Protein AF-A0A961MRD8-F1 (afdb_monomer)

Structure (mmCIF, N/CA/C/O backbone):
data_AF-A0A961MRD8-F1
#
_entry.id   AF-A0A961MRD8-F1
#
loop_
_atom_site.group_PDB
_atom_site.id
_atom_site.type_symbol
_atom_site.label_atom_id
_atom_site.label_alt_id
_atom_site.label_comp_id
_atom_site.label_asym_id
_atom_site.label_entity_id
_atom_site.label_seq_id
_atom_site.pdbx_PDB_ins_code
_atom_site.Cartn_x
_atom_site.Cartn_y
_atom_site.Cartn_z
_atom_site.occupancy
_atom_site.B_iso_or_equiv
_atom_site.auth_seq_id
_atom_site.auth_comp_id
_atom_site.auth_asym_id
_atom_site.auth_atom_id
_atom_site.pdbx_PDB_model_num
ATOM 1 N N . MET A 1 1 ? -23.963 15.043 36.672 1.00 65.69 1 MET A N 1
ATOM 2 C CA . MET A 1 1 ? -23.909 14.789 35.216 1.00 65.69 1 MET A CA 1
ATOM 3 C C . MET A 1 1 ? -23.669 13.303 35.006 1.00 65.69 1 MET A C 1
ATOM 5 O O . MET A 1 1 ? -22.626 12.803 35.406 1.00 65.69 1 MET A O 1
ATOM 9 N N . THR A 1 2 ? -24.655 12.575 34.489 1.00 71.44 2 THR A N 1
ATOM 10 C CA . THR A 1 2 ? -24.567 11.133 34.221 1.00 71.44 2 THR A CA 1
ATOM 11 C C . THR A 1 2 ? -23.677 10.913 32.999 1.00 71.44 2 THR A C 1
ATOM 13 O O . THR A 1 2 ? -23.963 11.441 31.927 1.00 71.44 2 THR A O 1
ATOM 16 N N . ARG A 1 3 ? -22.570 10.178 33.154 1.00 74.94 3 ARG A N 1
ATOM 17 C CA . ARG A 1 3 ? -21.677 9.834 32.038 1.00 74.94 3 ARG A CA 1
ATOM 18 C C . ARG A 1 3 ? -22.463 8.996 31.013 1.00 74.94 3 ARG A C 1
ATOM 20 O O . ARG A 1 3 ? -23.095 8.022 31.427 1.00 74.94 3 ARG A O 1
ATOM 27 N N . PRO A 1 4 ? -22.447 9.341 29.713 1.00 79.50 4 PRO A N 1
ATOM 28 C CA . PRO A 1 4 ? -23.124 8.546 28.695 1.00 79.50 4 PRO A CA 1
ATOM 29 C C . PRO A 1 4 ? -22.566 7.118 28.677 1.00 79.50 4 PRO A C 1
ATOM 31 O O . PRO A 1 4 ? -21.373 6.895 28.909 1.00 79.50 4 PRO A O 1
ATOM 34 N N . LYS A 1 5 ? -23.454 6.146 28.444 1.00 78.31 5 LYS A N 1
ATOM 35 C CA . LYS A 1 5 ? -23.090 4.728 28.383 1.00 78.31 5 LYS A CA 1
ATOM 36 C C . LYS A 1 5 ? -22.085 4.526 27.233 1.00 78.31 5 LYS A C 1
ATOM 38 O O . LYS A 1 5 ? -22.325 5.076 26.159 1.00 78.31 5 LYS A O 1
ATOM 43 N N . PRO A 1 6 ? -20.980 3.783 27.434 1.00 79.44 6 PRO A N 1
ATOM 44 C CA . PRO A 1 6 ? -20.003 3.539 26.377 1.00 79.44 6 PRO A CA 1
ATOM 45 C C . PRO A 1 6 ? -20.660 2.910 25.147 1.00 79.44 6 PRO A C 1
ATOM 47 O O . PRO A 1 6 ? -21.528 2.043 25.288 1.00 79.44 6 PRO A O 1
ATOM 50 N N . GLU A 1 7 ? -20.244 3.343 23.958 1.00 82.88 7 GLU A N 1
ATOM 51 C CA . GLU A 1 7 ? -20.706 2.752 22.703 1.00 82.88 7 GLU A CA 1
ATOM 52 C C . GLU A 1 7 ? -20.317 1.262 22.633 1.00 82.88 7 GLU A C 1
ATOM 54 O O . GLU A 1 7 ? -19.247 0.874 23.117 1.00 82.88 7 GLU A O 1
ATOM 59 N N . PRO A 1 8 ? -21.152 0.405 22.019 1.00 86.81 8 PRO A N 1
ATOM 60 C CA . PRO A 1 8 ? -20.774 -0.968 21.709 1.00 86.81 8 PRO A CA 1
ATOM 61 C C . PRO A 1 8 ? -19.471 -1.029 20.899 1.00 86.81 8 PRO A C 1
ATOM 63 O O . PRO A 1 8 ? -19.309 -0.315 19.910 1.00 86.81 8 PRO A O 1
ATOM 66 N N . VAL A 1 9 ? -18.569 -1.945 21.269 1.00 84.62 9 VAL A N 1
ATOM 67 C CA . VAL A 1 9 ? -17.249 -2.125 20.626 1.00 84.62 9 VAL A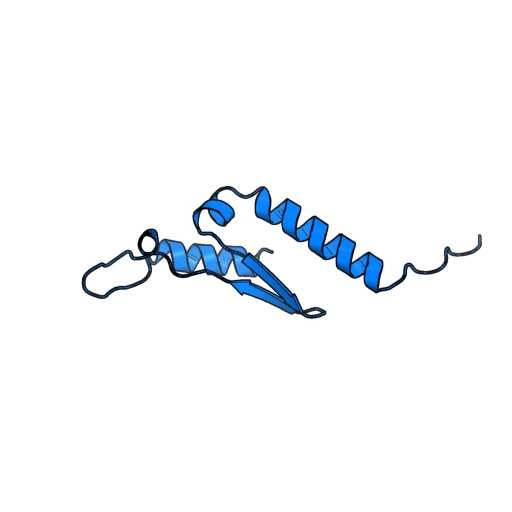 CA 1
ATOM 68 C C . VAL A 1 9 ? -17.354 -2.305 19.106 1.00 84.62 9 VAL A C 1
ATOM 70 O O . VAL A 1 9 ? -16.500 -1.822 18.368 1.00 84.62 9 VAL A O 1
ATOM 73 N N . GLN A 1 10 ? -18.419 -2.956 18.633 1.00 83.12 10 GLN A N 1
ATOM 74 C CA . GLN A 1 10 ? -18.677 -3.171 17.209 1.00 83.12 10 GLN A CA 1
ATOM 75 C C . GLN A 1 10 ? -18.822 -1.853 16.430 1.00 83.12 10 GLN A C 1
ATOM 77 O O . GLN A 1 10 ? -18.203 -1.685 15.383 1.00 83.12 10 GLN A O 1
ATOM 82 N N . ILE A 1 11 ? -19.557 -0.887 16.985 1.00 84.50 11 ILE A N 1
ATOM 83 C CA . ILE A 1 11 ? -19.799 0.422 16.358 1.00 84.50 11 ILE A CA 1
ATOM 84 C C . ILE A 1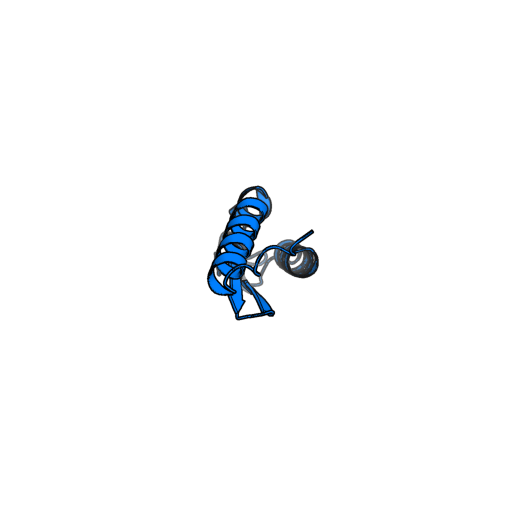 11 ? -18.494 1.222 16.278 1.00 84.50 11 ILE A C 1
ATOM 86 O O . ILE A 1 11 ? -18.199 1.859 15.267 1.00 84.50 11 ILE A O 1
ATOM 90 N N . ILE A 1 12 ? -17.666 1.144 17.325 1.00 85.06 12 ILE A N 1
ATOM 91 C CA . ILE A 1 12 ? -16.352 1.797 17.347 1.00 85.06 12 ILE A CA 1
ATOM 92 C C . ILE A 1 12 ? -15.452 1.223 16.245 1.00 85.06 12 ILE A C 1
ATOM 94 O O . ILE A 1 12 ? -14.796 1.988 15.535 1.00 85.06 12 ILE A O 1
ATOM 98 N N . LYS A 1 13 ? -15.430 -0.106 16.075 1.00 84.75 13 LYS A N 1
ATOM 99 C CA . LYS A 1 13 ? -14.647 -0.772 15.022 1.00 84.75 13 LYS A CA 1
ATOM 100 C C . LYS A 1 13 ? -15.096 -0.337 13.628 1.00 84.75 13 LYS A C 1
ATOM 102 O O . LYS A 1 13 ? -14.281 0.174 12.867 1.00 84.75 13 LYS A O 1
ATOM 107 N N . GLU A 1 14 ? -16.393 -0.419 13.341 1.00 86.31 14 GLU A N 1
ATOM 108 C CA . GLU A 1 14 ? -16.958 -0.034 12.040 1.00 86.31 14 GLU A CA 1
ATOM 109 C C . GLU A 1 14 ? -16.669 1.428 11.683 1.00 86.31 14 GLU A C 1
ATOM 111 O O . GLU A 1 14 ? -16.284 1.743 10.551 1.00 86.31 14 GLU A O 1
ATOM 116 N N . ARG A 1 15 ? -16.784 2.335 12.658 1.00 88.50 15 ARG A N 1
ATOM 117 C CA . ARG A 1 15 ? -16.458 3.749 12.460 1.00 88.50 15 ARG A CA 1
ATOM 118 C C . ARG A 1 15 ? -14.974 3.955 12.167 1.00 88.50 15 ARG A C 1
ATOM 120 O O . ARG A 1 15 ? -14.640 4.734 11.274 1.00 88.50 15 ARG A O 1
ATOM 127 N N . ARG A 1 16 ? -14.081 3.278 12.898 1.00 86.94 16 ARG A N 1
ATOM 128 C CA . ARG A 1 16 ? -12.629 3.370 12.669 1.00 86.94 16 ARG A CA 1
ATOM 129 C C . ARG A 1 16 ? -12.237 2.807 11.305 1.00 86.94 16 ARG A C 1
ATOM 131 O O . ARG A 1 16 ? -11.352 3.373 10.669 1.00 86.94 16 ARG A O 1
ATOM 138 N N . ASP A 1 17 ? -12.873 1.733 10.855 1.00 87.62 17 ASP A N 1
ATOM 139 C CA . ASP A 1 17 ? -12.584 1.114 9.557 1.00 87.62 17 ASP A CA 1
ATOM 140 C C . ASP A 1 17 ? -13.097 1.974 8.403 1.00 87.62 17 ASP A C 1
ATOM 142 O O . ASP A 1 17 ? -12.395 2.187 7.414 1.00 87.62 17 ASP A O 1
ATOM 146 N N . THR A 1 18 ? -14.281 2.564 8.567 1.00 89.12 18 THR A N 1
ATOM 147 C CA . THR A 1 18 ? -14.835 3.520 7.602 1.00 89.12 18 THR A CA 1
ATOM 148 C C . THR A 1 18 ? -13.953 4.761 7.486 1.00 89.12 18 THR A C 1
ATOM 150 O O . THR A 1 18 ? -13.610 5.168 6.378 1.00 89.12 18 THR A O 1
ATOM 153 N N . ALA A 1 19 ? -13.536 5.343 8.616 1.00 90.00 19 ALA A N 1
ATOM 154 C CA . ALA A 1 19 ? -12.653 6.507 8.628 1.00 90.00 19 ALA A CA 1
ATOM 155 C C . ALA A 1 19 ? -11.304 6.208 7.959 1.00 90.00 19 ALA A C 1
ATOM 157 O O . ALA A 1 19 ? -10.839 6.994 7.136 1.00 90.00 19 ALA A O 1
ATOM 158 N N . LEU A 1 20 ? -10.717 5.046 8.259 1.00 90.62 20 LEU A N 1
ATOM 159 C CA . LEU A 1 20 ? -9.475 4.593 7.643 1.00 90.62 20 LEU A CA 1
ATOM 160 C C . LEU A 1 20 ? -9.626 4.444 6.120 1.00 90.62 20 LEU A C 1
ATOM 162 O O . LEU A 1 20 ? -8.813 4.970 5.364 1.00 90.62 20 LEU A O 1
ATOM 166 N N . LYS A 1 21 ? -10.706 3.802 5.658 1.00 89.88 21 LYS A N 1
ATOM 167 C CA . LYS A 1 21 ? -10.995 3.630 4.228 1.00 89.88 21 LYS A CA 1
ATOM 168 C C . LYS A 1 21 ? -11.145 4.967 3.498 1.00 89.88 21 LYS A C 1
ATOM 170 O O . LYS A 1 21 ? -10.641 5.106 2.386 1.00 89.88 21 LYS A O 1
ATOM 175 N N . VAL A 1 22 ? -11.817 5.941 4.113 1.00 92.06 22 VAL A N 1
ATOM 176 C CA . VAL A 1 22 ? -11.972 7.294 3.553 1.00 92.06 22 VAL A CA 1
ATOM 177 C C . VAL A 1 22 ? -10.625 8.013 3.474 1.00 92.06 22 VAL A C 1
ATOM 179 O O . VAL A 1 22 ? -10.309 8.583 2.433 1.00 92.06 22 VAL A O 1
ATOM 182 N N . LEU A 1 23 ? -9.817 7.951 4.537 1.00 90.75 23 LEU A N 1
ATOM 183 C CA . LEU A 1 23 ? -8.506 8.601 4.589 1.00 90.75 23 LEU A CA 1
ATOM 184 C C . LEU A 1 23 ? -7.563 8.052 3.514 1.00 90.75 23 LEU A C 1
ATOM 186 O O . LEU A 1 23 ? -7.000 8.819 2.737 1.00 90.75 23 LEU A O 1
ATOM 190 N N . ILE A 1 24 ? -7.449 6.726 3.421 1.00 92.06 24 ILE A N 1
ATOM 191 C CA . ILE A 1 24 ? -6.586 6.062 2.439 1.00 92.06 24 ILE A CA 1
ATOM 192 C C . ILE A 1 24 ? -7.078 6.316 1.010 1.00 92.06 24 ILE A C 1
ATOM 194 O O . ILE A 1 24 ? -6.281 6.628 0.127 1.00 92.06 24 ILE A O 1
ATOM 198 N N . GLY A 1 25 ? -8.393 6.217 0.782 1.00 92.06 25 GLY A N 1
ATOM 199 C CA . GLY A 1 25 ? -9.000 6.449 -0.529 1.00 92.06 25 GLY A CA 1
ATOM 200 C C . GLY A 1 25 ? -8.804 7.876 -1.052 1.00 92.06 25 GLY A C 1
ATOM 201 O O . GLY A 1 25 ? -8.895 8.097 -2.258 1.00 92.06 25 GLY A O 1
ATOM 202 N N . GLY A 1 26 ? -8.490 8.833 -0.175 1.00 93.62 26 GLY A N 1
ATOM 203 C CA . GLY A 1 26 ? -8.139 10.202 -0.542 1.00 93.62 26 GLY 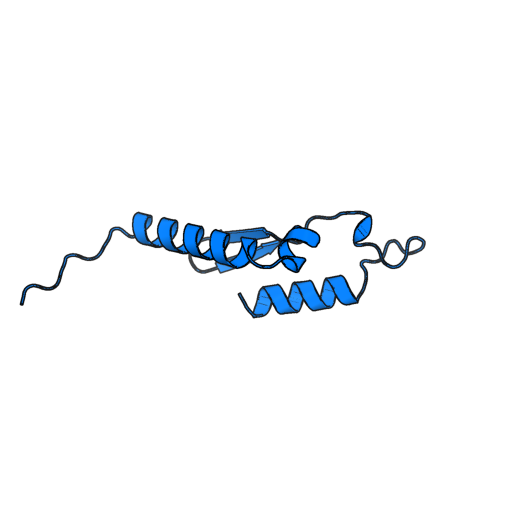A CA 1
ATOM 204 C C . GLY A 1 26 ? -6.709 10.384 -1.063 1.00 93.62 26 GLY A C 1
ATOM 205 O O . GLY A 1 26 ? -6.417 11.445 -1.607 1.00 93.62 26 GLY A O 1
ATOM 206 N N . ILE A 1 27 ? -5.820 9.391 -0.927 1.00 95.00 27 ILE A N 1
ATOM 207 C CA . ILE A 1 27 ? -4.403 9.497 -1.310 1.00 95.00 27 ILE A CA 1
ATOM 208 C C . ILE A 1 27 ? -4.214 8.920 -2.726 1.00 95.00 27 ILE A C 1
ATOM 210 O O . ILE A 1 27 ? -4.224 7.696 -2.896 1.00 95.00 27 ILE A O 1
ATOM 214 N N . PRO A 1 28 ? -3.986 9.750 -3.769 1.00 95.25 28 PRO A N 1
ATOM 215 C CA . PRO A 1 28 ? -3.948 9.272 -5.153 1.00 95.25 28 PRO A CA 1
ATOM 216 C C . PRO A 1 28 ? -2.880 8.208 -5.398 1.00 95.25 28 PRO A C 1
ATOM 218 O O . PRO A 1 28 ? -3.103 7.274 -6.165 1.00 95.25 28 PRO A O 1
ATOM 221 N N . TYR A 1 29 ? -1.733 8.318 -4.724 1.00 94.62 29 TYR A N 1
ATOM 222 C CA . TYR A 1 29 ? -0.638 7.373 -4.904 1.00 94.62 29 TYR A CA 1
ATOM 223 C C . TYR A 1 29 ? -0.925 6.000 -4.280 1.00 94.62 29 TYR A C 1
ATOM 225 O O . TYR A 1 29 ? -0.604 4.982 -4.889 1.00 94.62 29 TYR A O 1
ATOM 233 N N . VAL A 1 30 ? -1.623 5.950 -3.137 1.00 96.31 30 VAL A N 1
ATOM 234 C CA . VAL A 1 30 ? -2.120 4.685 -2.566 1.00 96.31 30 VAL A CA 1
ATOM 235 C C . VAL A 1 30 ? -3.059 4.002 -3.556 1.00 96.31 30 VAL A C 1
ATOM 237 O O . VAL A 1 30 ? -2.881 2.822 -3.858 1.00 96.31 30 VAL A O 1
ATOM 240 N N . ASN A 1 31 ? -4.011 4.753 -4.114 1.00 95.38 31 ASN A N 1
ATOM 241 C CA . ASN A 1 31 ? -4.948 4.228 -5.106 1.00 95.38 31 ASN A CA 1
ATOM 242 C C . ASN A 1 31 ? -4.228 3.750 -6.372 1.00 95.38 31 ASN A C 1
ATOM 244 O O . ASN A 1 31 ? -4.541 2.685 -6.901 1.00 95.38 31 ASN A O 1
ATOM 248 N N . PHE A 1 32 ? -3.238 4.512 -6.843 1.00 95.75 32 PHE A N 1
ATOM 249 C CA . PHE A 1 32 ? -2.421 4.146 -7.995 1.00 95.75 32 PHE A CA 1
ATOM 250 C C . PHE A 1 32 ? -1.673 2.830 -7.762 1.00 95.75 32 PHE A C 1
ATOM 252 O O . PHE A 1 32 ? -1.716 1.954 -8.625 1.00 95.75 32 PHE A O 1
ATOM 259 N N . LEU A 1 33 ? -1.022 2.655 -6.609 1.00 96.44 33 LEU A N 1
ATOM 260 C CA . LEU A 1 33 ? -0.320 1.415 -6.262 1.00 96.44 33 LEU A CA 1
ATOM 261 C C . LEU A 1 33 ? -1.276 0.263 -5.910 1.00 96.44 33 LEU A C 1
ATOM 263 O O . LEU A 1 33 ? -0.885 -0.898 -5.984 1.00 96.44 33 LEU A O 1
ATOM 267 N N . GLY A 1 34 ? -2.531 0.566 -5.573 1.00 95.88 34 GLY A N 1
ATOM 268 C CA . GLY A 1 34 ? -3.529 -0.417 -5.159 1.00 95.88 34 GLY A CA 1
ATOM 269 C C . GLY A 1 34 ? -3.323 -0.924 -3.731 1.00 95.88 34 GLY A C 1
ATOM 270 O O . GLY A 1 34 ? -3.731 -2.046 -3.426 1.00 95.88 34 GLY A O 1
ATOM 271 N N . ILE A 1 35 ? -2.681 -0.130 -2.866 1.00 96.56 35 ILE A N 1
ATOM 272 C CA . ILE A 1 35 ? -2.423 -0.513 -1.473 1.00 96.56 35 ILE A CA 1
ATOM 273 C C . ILE A 1 35 ? -3.753 -0.645 -0.724 1.00 96.56 35 ILE A C 1
ATOM 275 O O . ILE A 1 35 ? -4.649 0.191 -0.845 1.00 96.56 35 ILE A O 1
ATOM 279 N N . ARG A 1 36 ? -3.878 -1.713 0.063 1.00 95.12 36 ARG A N 1
ATOM 280 C CA . ARG A 1 36 ? -5.037 -1.996 0.918 1.00 95.12 36 ARG A CA 1
ATOM 281 C C . ARG A 1 36 ? -4.587 -2.158 2.358 1.00 95.12 36 ARG A C 1
ATOM 283 O O . ARG A 1 36 ? -3.441 -2.515 2.599 1.00 95.12 36 ARG A O 1
ATOM 290 N N . PHE A 1 37 ? -5.503 -1.954 3.294 1.00 94.75 37 PHE A N 1
ATOM 291 C CA . PHE A 1 37 ? -5.251 -2.181 4.710 1.00 94.75 37 PHE A CA 1
ATOM 292 C C . PHE A 1 37 ? -6.287 -3.157 5.267 1.00 94.75 37 PHE A C 1
ATOM 294 O O . PHE A 1 37 ? -7.488 -2.958 5.078 1.00 94.75 37 PHE A O 1
ATOM 301 N N . ASP A 1 38 ? -5.812 -4.215 5.921 1.00 92.12 38 ASP A N 1
ATOM 302 C CA . ASP A 1 38 ? -6.622 -5.174 6.675 1.00 92.12 38 ASP A CA 1
ATOM 303 C C . ASP A 1 38 ? -6.434 -4.898 8.172 1.00 92.12 38 ASP A C 1
ATOM 305 O O . ASP A 1 38 ? -5.297 -4.849 8.649 1.00 92.12 38 ASP A O 1
ATOM 309 N N . ARG A 1 39 ? -7.529 -4.685 8.911 1.00 87.88 39 ARG A N 1
ATOM 310 C CA . ARG A 1 39 ? -7.485 -4.490 10.367 1.00 87.88 39 ARG A CA 1
ATOM 311 C C . ARG A 1 39 ? -7.938 -5.758 11.071 1.00 87.88 39 ARG A C 1
ATOM 313 O O . ARG A 1 39 ? -9.062 -6.220 10.889 1.00 87.88 39 ARG A O 1
ATOM 320 N N . ARG A 1 40 ? -7.098 -6.253 11.978 1.00 87.56 40 ARG A N 1
ATOM 321 C CA . ARG A 1 40 ? -7.392 -7.411 12.828 1.00 87.56 40 ARG A CA 1
ATOM 322 C C . ARG A 1 40 ? -7.214 -7.029 14.287 1.00 87.56 40 ARG A C 1
ATOM 324 O O . ARG A 1 40 ? -6.123 -7.078 14.841 1.00 87.56 40 ARG A O 1
ATOM 331 N N . GLY A 1 41 ? -8.316 -6.615 14.910 1.00 84.81 41 GLY A N 1
ATOM 332 C CA . GLY A 1 41 ? -8.273 -6.071 16.266 1.00 84.81 41 GLY A CA 1
ATOM 333 C C . GLY A 1 41 ? -7.512 -4.748 16.287 1.00 84.81 41 GLY A C 1
ATOM 334 O O . GLY 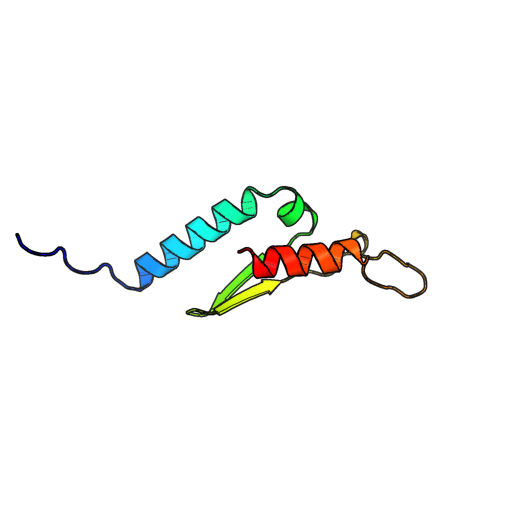A 1 41 ? -7.971 -3.780 15.680 1.00 84.81 41 GLY A O 1
ATOM 335 N N . ASP A 1 42 ? -6.372 -4.729 16.973 1.00 85.38 42 ASP A N 1
ATOM 336 C CA . ASP A 1 42 ? -5.504 -3.552 17.086 1.00 85.38 42 ASP A CA 1
ATOM 337 C C . ASP A 1 42 ? -4.340 -3.557 16.084 1.00 85.38 42 ASP A C 1
ATOM 339 O O . ASP A 1 42 ? -3.631 -2.560 15.965 1.00 85.38 42 ASP A O 1
ATOM 343 N N . GLU A 1 43 ? -4.174 -4.635 15.316 1.00 90.12 43 GLU A N 1
ATOM 344 C CA . GLU A 1 43 ? -3.168 -4.720 14.261 1.00 90.12 43 GLU A CA 1
ATOM 345 C C . GLU A 1 43 ? -3.710 -4.194 12.934 1.00 90.12 43 GLU A C 1
ATOM 347 O O . GLU A 1 43 ? -4.866 -4.440 12.562 1.00 90.12 43 GLU A O 1
ATOM 352 N N . LEU A 1 44 ? -2.846 -3.497 12.197 1.00 92.69 44 LEU A N 1
ATOM 353 C CA . LEU A 1 44 ? -3.119 -3.039 10.846 1.00 92.69 44 LEU A CA 1
ATOM 354 C C . LEU A 1 44 ? -2.066 -3.594 9.888 1.00 92.69 44 LEU A C 1
ATOM 356 O O . LEU A 1 44 ? -0.871 -3.403 10.079 1.00 92.69 44 LEU A O 1
ATOM 360 N N . THR A 1 45 ? -2.515 -4.300 8.856 1.00 95.38 45 THR A N 1
ATOM 361 C CA . THR A 1 45 ? -1.648 -4.888 7.834 1.00 95.38 45 THR A CA 1
ATOM 362 C C . THR A 1 45 ? -1.850 -4.162 6.516 1.00 95.38 45 THR A C 1
ATOM 364 O O . THR A 1 45 ? -2.923 -4.246 5.916 1.00 95.38 45 THR A O 1
ATOM 367 N N . ALA A 1 46 ? -0.812 -3.478 6.042 1.00 96.94 46 ALA A N 1
ATOM 368 C CA . ALA A 1 46 ? -0.777 -2.951 4.687 1.00 96.94 46 ALA A CA 1
ATOM 369 C C . ALA A 1 46 ? -0.469 -4.075 3.685 1.00 96.94 46 ALA A C 1
ATOM 371 O O . ALA A 1 46 ? 0.376 -4.938 3.919 1.00 96.94 46 ALA A O 1
ATOM 372 N N . ILE A 1 47 ? -1.157 -4.065 2.549 1.00 97.25 47 ILE A N 1
ATOM 373 C CA . ILE A 1 47 ? -1.056 -5.074 1.496 1.00 97.25 47 ILE A CA 1
ATOM 374 C C . ILE A 1 47 ? -0.790 -4.347 0.184 1.00 97.25 47 ILE A C 1
ATOM 376 O O . ILE A 1 47 ? -1.624 -3.554 -0.253 1.00 97.25 47 ILE A O 1
ATOM 380 N N . LEU A 1 48 ? 0.331 -4.665 -0.465 1.00 97.69 48 LEU A N 1
ATOM 381 C CA . LEU A 1 48 ? 0.646 -4.252 -1.831 1.00 97.69 48 LEU A CA 1
ATOM 382 C C . LEU A 1 48 ? 0.373 -5.429 -2.782 1.00 97.69 48 LEU A C 1
ATOM 384 O O . LEU A 1 48 ? 1.152 -6.384 -2.805 1.00 97.69 48 LEU A O 1
ATOM 388 N N . PRO A 1 49 ? -0.734 -5.418 -3.543 1.00 97.12 49 PRO A N 1
ATOM 389 C CA . PRO A 1 49 ? -1.006 -6.464 -4.518 1.00 97.12 49 PRO A CA 1
ATOM 390 C C . PRO A 1 49 ? 0.037 -6.428 -5.635 1.00 97.12 49 PRO A C 1
ATOM 392 O O . PRO A 1 49 ? 0.422 -5.354 -6.096 1.00 97.12 49 PRO A O 1
ATOM 395 N N . PHE A 1 50 ? 0.455 -7.600 -6.109 1.00 95.25 50 PHE A N 1
ATOM 396 C CA . PHE A 1 50 ? 1.303 -7.681 -7.293 1.00 95.25 50 PHE A CA 1
ATOM 397 C C . PHE A 1 50 ? 0.616 -7.038 -8.509 1.00 95.25 50 PHE A C 1
ATOM 399 O O . PHE A 1 50 ? -0.587 -7.196 -8.723 1.00 95.25 50 PHE A O 1
ATOM 406 N N . SER A 1 51 ? 1.400 -6.333 -9.322 1.00 95.69 51 SER A N 1
ATOM 407 C CA . SER A 1 51 ? 1.002 -5.817 -10.628 1.00 95.69 51 SER A CA 1
ATOM 408 C C . SER A 1 51 ? 2.259 -5.570 -11.460 1.00 95.69 51 SER A C 1
ATOM 410 O O . SER A 1 51 ? 3.240 -5.048 -10.930 1.00 95.69 51 SER A O 1
ATOM 412 N N . ASP A 1 52 ? 2.232 -5.887 -12.757 1.00 95.12 52 ASP A N 1
ATOM 413 C CA . ASP A 1 52 ? 3.405 -5.757 -13.638 1.00 95.12 52 ASP A CA 1
ATOM 414 C C . ASP A 1 52 ? 3.965 -4.330 -13.687 1.00 95.12 52 ASP A C 1
ATOM 416 O O . ASP A 1 52 ? 5.171 -4.130 -13.791 1.00 95.12 52 ASP A O 1
ATOM 420 N N . LYS A 1 53 ? 3.105 -3.318 -13.509 1.00 94.69 53 LYS A N 1
ATOM 421 C CA . LYS A 1 53 ? 3.513 -1.903 -13.447 1.00 94.69 53 LYS A CA 1
ATOM 422 C C . LYS A 1 53 ? 4.434 -1.571 -12.265 1.00 94.69 53 LYS A C 1
ATOM 424 O O . LYS A 1 53 ? 5.008 -0.488 -12.233 1.00 94.69 53 LYS A O 1
ATOM 429 N N . LEU A 1 54 ? 4.518 -2.453 -11.267 1.00 96.31 54 LEU A N 1
ATOM 430 C CA . LEU A 1 54 ? 5.371 -2.287 -10.090 1.00 96.31 54 LEU A CA 1
ATOM 431 C C . LEU A 1 54 ? 6.783 -2.834 -10.325 1.00 96.31 54 LEU A C 1
ATOM 433 O O . LEU A 1 54 ? 7.668 -2.590 -9.505 1.00 96.31 54 LEU A O 1
ATOM 437 N N . ILE A 1 55 ? 7.006 -3.573 -11.415 1.00 96.38 55 ILE A N 1
ATOM 438 C CA . ILE A 1 55 ? 8.306 -4.147 -11.750 1.00 96.38 55 ILE A CA 1
ATOM 439 C C . ILE A 1 55 ? 9.193 -3.070 -12.370 1.00 96.38 55 ILE A C 1
ATOM 441 O O . ILE A 1 55 ? 8.898 -2.521 -13.427 1.00 96.38 55 ILE A O 1
ATOM 445 N N . GLY A 1 56 ? 10.301 -2.771 -11.693 1.00 93.44 56 GLY A N 1
ATOM 446 C CA . GLY A 1 56 ? 11.299 -1.816 -12.168 1.00 93.44 56 GLY A CA 1
ATOM 447 C C . GLY A 1 56 ? 12.346 -2.452 -13.081 1.00 93.44 56 GLY A C 1
ATOM 448 O O . GLY A 1 56 ? 12.846 -1.789 -13.985 1.00 93.44 56 GLY A O 1
ATOM 449 N N . ASN A 1 57 ? 12.678 -3.729 -12.860 1.00 93.88 57 ASN A N 1
ATOM 450 C CA . ASN A 1 57 ? 13.599 -4.485 -13.709 1.00 93.88 57 ASN A CA 1
ATOM 451 C C . ASN A 1 57 ? 12.891 -5.718 -14.291 1.00 93.88 57 ASN A C 1
ATOM 453 O O . ASN A 1 57 ? 12.748 -6.706 -13.569 1.00 93.88 57 ASN A O 1
ATOM 457 N N . PRO A 1 58 ? 12.500 -5.691 -15.578 1.00 87.19 58 PRO A N 1
ATOM 458 C CA . PRO A 1 58 ? 11.816 -6.809 -16.228 1.00 87.19 58 PRO A CA 1
ATOM 459 C C . PRO A 1 58 ? 12.652 -8.091 -16.364 1.00 87.19 58 PRO A C 1
ATOM 461 O O . PRO A 1 58 ? 12.082 -9.171 -16.473 1.00 87.19 58 PRO A O 1
ATOM 464 N N . PHE A 1 59 ? 13.986 -7.994 -16.370 1.00 91.38 59 PHE A N 1
ATOM 465 C CA . PHE A 1 59 ? 14.880 -9.147 -16.542 1.00 91.38 59 PHE A CA 1
ATOM 466 C C . PHE A 1 59 ? 15.174 -9.884 -15.225 1.00 91.38 59 PHE A C 1
ATOM 468 O O . PHE A 1 59 ? 15.363 -11.097 -15.241 1.00 91.38 59 PHE A O 1
ATOM 475 N N . LEU A 1 60 ? 15.198 -9.174 -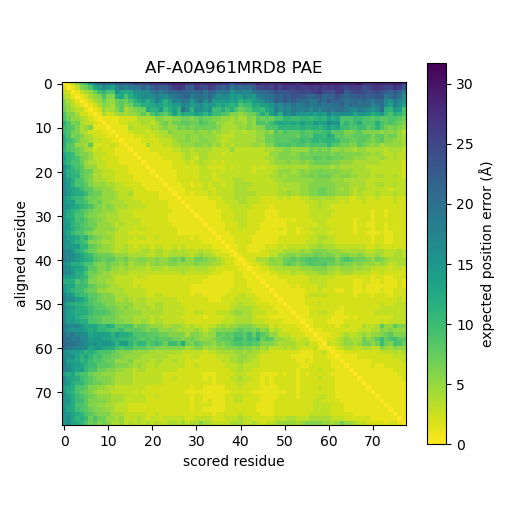14.087 1.00 89.06 60 LEU A N 1
ATOM 476 C CA . LEU A 1 60 ? 15.331 -9.743 -12.729 1.00 89.06 60 LEU A CA 1
ATOM 477 C C . LEU A 1 60 ? 13.979 -9.864 -11.981 1.00 89.06 60 LEU A C 1
ATOM 479 O O . LEU A 1 60 ? 13.969 -10.126 -10.781 1.00 89.06 60 LEU A O 1
ATOM 483 N N . PRO A 1 61 ? 12.848 -9.755 -12.699 1.00 89.12 61 PRO A N 1
ATOM 484 C CA . PRO A 1 61 ? 11.514 -9.310 -12.230 1.00 89.12 61 PRO A CA 1
ATOM 485 C C . PRO A 1 61 ? 11.449 -8.619 -10.854 1.00 89.12 61 PRO A C 1
ATOM 487 O O . PRO A 1 61 ? 10.656 -8.983 -9.985 1.00 89.12 61 PRO A O 1
ATOM 490 N N . ALA A 1 62 ? 12.286 -7.603 -10.636 1.00 94.94 62 ALA A N 1
ATOM 491 C CA . ALA A 1 62 ? 12.386 -6.944 -9.336 1.00 94.94 62 ALA A CA 1
ATOM 492 C C . ALA A 1 62 ? 11.375 -5.798 -9.199 1.00 94.94 62 ALA A C 1
ATOM 494 O O . ALA A 1 62 ? 11.225 -4.977 -10.113 1.00 94.94 62 ALA A O 1
ATOM 495 N N . ILE A 1 63 ? 10.734 -5.698 -8.030 1.00 95.94 63 ILE A N 1
ATOM 496 C CA . ILE A 1 63 ? 9.888 -4.551 -7.679 1.00 95.94 63 ILE A CA 1
ATOM 497 C C . ILE A 1 63 ? 10.737 -3.277 -7.711 1.00 95.94 63 ILE A C 1
ATOM 499 O O . ILE A 1 63 ? 11.880 -3.251 -7.250 1.00 95.94 63 ILE A O 1
ATOM 503 N N . HIS A 1 64 ? 10.176 -2.213 -8.275 1.00 96.62 64 HIS A N 1
ATOM 504 C CA . HIS A 1 64 ? 10.813 -0.910 -8.333 1.00 96.62 64 HIS A CA 1
ATOM 505 C C . HIS A 1 64 ? 11.129 -0.393 -6.920 1.00 96.62 64 HIS A C 1
ATOM 507 O O . HIS A 1 64 ? 10.245 -0.314 -6.070 1.00 96.62 64 HIS A O 1
ATOM 513 N N . GLY A 1 65 ? 12.376 0.027 -6.678 1.00 96.56 65 GLY A N 1
ATOM 514 C CA . GLY A 1 65 ? 12.820 0.468 -5.350 1.00 96.56 65 GLY A CA 1
ATOM 515 C C . GLY A 1 65 ? 11.968 1.597 -4.759 1.00 96.56 65 GLY A C 1
ATOM 516 O O . GLY A 1 65 ? 11.619 1.542 -3.585 1.00 96.56 65 GLY A O 1
ATOM 517 N N . GLY A 1 66 ? 11.543 2.565 -5.580 1.00 96.5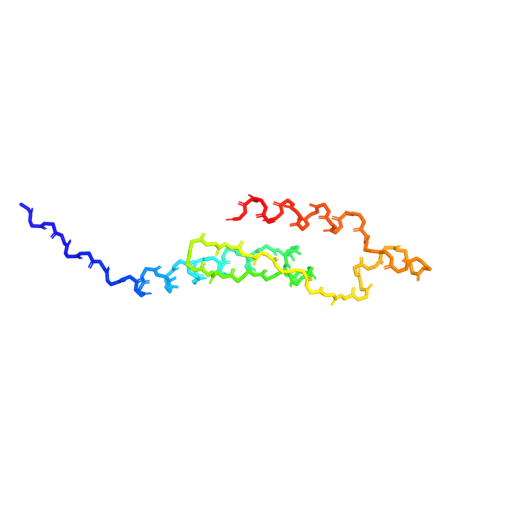0 66 GLY A N 1
ATOM 518 C CA . GLY A 1 66 ? 10.649 3.642 -5.141 1.00 96.50 66 GLY A CA 1
ATOM 519 C C . GLY A 1 66 ? 9.263 3.160 -4.693 1.00 96.50 66 GLY A C 1
ATOM 520 O O . GLY A 1 66 ? 8.700 3.726 -3.7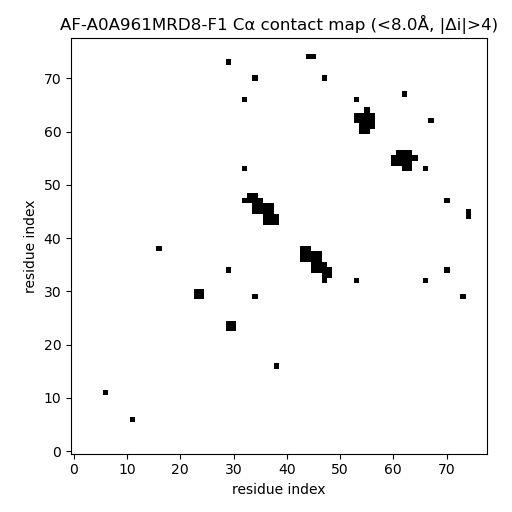62 1.00 96.50 66 GLY A O 1
ATOM 521 N N . VAL A 1 67 ? 8.741 2.078 -5.285 1.00 97.50 67 VAL A N 1
ATOM 522 C CA . VAL A 1 67 ? 7.469 1.466 -4.863 1.00 97.50 67 VAL A CA 1
ATOM 523 C C . VAL A 1 67 ? 7.641 0.812 -3.498 1.00 97.50 67 VAL A C 1
ATOM 525 O O . VAL A 1 67 ? 6.796 0.997 -2.628 1.00 97.5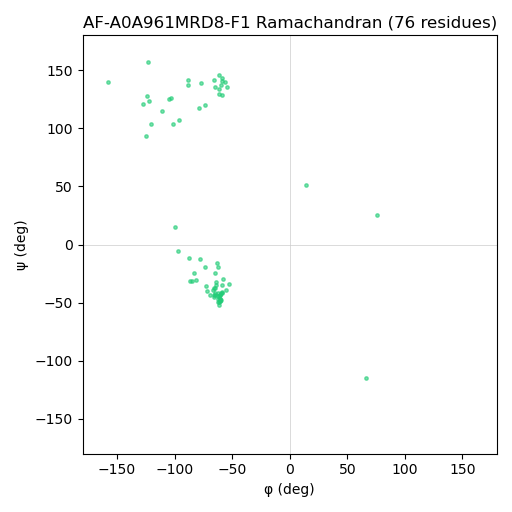0 67 VAL A O 1
ATOM 528 N N . THR A 1 68 ? 8.746 0.093 -3.289 1.00 96.62 68 THR A N 1
ATOM 529 C CA . THR A 1 68 ? 9.062 -0.523 -1.995 1.00 96.62 68 THR A CA 1
ATOM 530 C C . THR A 1 68 ? 9.199 0.533 -0.901 1.00 96.62 68 THR A C 1
ATOM 532 O O . THR A 1 68 ? 8.562 0.407 0.142 1.00 96.62 68 THR A O 1
ATOM 535 N N . SER A 1 69 ? 9.972 1.596 -1.145 1.00 97.69 69 SER A N 1
ATOM 536 C CA . SER A 1 69 ? 10.158 2.677 -0.171 1.00 97.69 69 SER A CA 1
ATOM 537 C C . SER A 1 69 ? 8.839 3.361 0.174 1.00 97.69 69 SER A C 1
ATOM 539 O O . SER A 1 69 ? 8.510 3.489 1.350 1.00 97.69 69 SER A O 1
ATOM 541 N N . ALA A 1 70 ? 8.049 3.731 -0.836 1.00 96.88 70 ALA A N 1
ATOM 542 C CA . ALA A 1 70 ? 6.772 4.389 -0.601 1.00 96.88 70 ALA A CA 1
ATOM 543 C C . ALA A 1 70 ? 5.765 3.477 0.108 1.00 96.88 70 ALA A C 1
ATOM 545 O O . ALA A 1 70 ? 5.026 3.937 0.971 1.00 96.88 70 ALA A O 1
ATOM 546 N N . PHE A 1 71 ? 5.737 2.181 -0.215 1.00 97.81 71 PHE A N 1
ATOM 547 C CA . PHE A 1 71 ? 4.882 1.224 0.483 1.00 97.81 71 PHE A CA 1
ATOM 548 C C . PHE A 1 71 ? 5.239 1.126 1.971 1.00 97.81 71 PHE A C 1
ATOM 550 O O . PHE A 1 71 ? 4.341 1.167 2.811 1.00 97.81 71 PHE A O 1
ATOM 557 N N . LEU A 1 72 ? 6.531 1.050 2.306 1.00 97.94 72 LEU A N 1
ATOM 558 C CA . LEU A 1 72 ? 6.988 1.015 3.698 1.00 97.94 72 LEU A CA 1
ATOM 559 C C . LEU A 1 72 ? 6.671 2.320 4.440 1.00 97.94 72 LEU A C 1
ATOM 561 O O . LEU A 1 72 ? 6.194 2.273 5.570 1.00 97.94 72 LEU A O 1
ATOM 565 N N . GLU A 1 73 ? 6.870 3.471 3.799 1.00 97.12 73 GLU A N 1
ATOM 566 C CA . GLU A 1 73 ? 6.534 4.780 4.367 1.00 97.12 73 GLU A CA 1
ATOM 567 C C . GLU A 1 73 ? 5.030 4.915 4.641 1.00 97.12 73 GLU A C 1
ATOM 569 O O . GLU A 1 73 ? 4.626 5.249 5.753 1.00 97.12 73 GLU A O 1
ATOM 574 N N . ILE A 1 74 ? 4.191 4.579 3.658 1.00 96.00 74 ILE A N 1
ATOM 575 C CA . ILE A 1 74 ? 2.728 4.586 3.792 1.00 96.00 74 ILE A CA 1
ATOM 576 C C . ILE A 1 74 ? 2.281 3.650 4.919 1.00 96.00 74 ILE A C 1
ATOM 578 O O . ILE A 1 74 ? 1.391 4.003 5.688 1.00 96.00 74 ILE A O 1
ATOM 582 N N . THR A 1 75 ? 2.902 2.474 5.031 1.00 96.12 75 THR A N 1
ATOM 583 C CA . THR A 1 75 ? 2.601 1.500 6.092 1.00 96.12 75 THR A CA 1
ATOM 584 C C . THR A 1 75 ? 2.947 2.040 7.478 1.00 96.12 75 THR A C 1
ATOM 586 O O . THR A 1 75 ? 2.250 1.728 8.433 1.00 96.12 75 THR A O 1
ATOM 589 N N . ALA A 1 76 ? 4.011 2.836 7.600 1.00 95.56 76 ALA A N 1
ATOM 590 C CA . ALA A 1 76 ? 4.446 3.397 8.875 1.00 95.56 76 ALA A CA 1
ATOM 591 C C . ALA A 1 76 ? 3.658 4.652 9.291 1.00 95.56 76 ALA A C 1
ATOM 593 O O . ALA A 1 76 ? 3.525 4.916 10.484 1.00 95.56 76 ALA A O 1
ATOM 594 N N . MET A 1 77 ? 3.179 5.446 8.328 1.00 92.56 77 MET A N 1
ATOM 595 C CA . MET A 1 77 ? 2.474 6.703 8.609 1.00 92.56 77 MET A CA 1
ATOM 596 C C . MET A 1 77 ? 0.986 6.541 8.938 1.00 92.56 77 MET A C 1
ATOM 598 O O . MET A 1 77 ? 0.414 7.444 9.552 1.00 92.56 77 MET A O 1
ATOM 602 N N . ILE A 1 78 ? 0.352 5.455 8.488 1.00 87.94 78 ILE A N 1
ATOM 603 C CA . ILE A 1 78 ? -1.088 5.194 8.664 1.00 87.94 78 ILE A CA 1
ATOM 604 C C . ILE A 1 78 ? -1.338 4.286 9.864 1.00 87.94 78 ILE A C 1
ATOM 606 O O . ILE A 1 78 ? -2.263 4.614 10.647 1.00 87.94 78 ILE A O 1
#

pLDDT: mean 91.21, std 6.46, range [65.69, 97.94]

Mean predicted aligned error: 5.39 Å

Radius of gyration: 17.28 Å; Cα contacts (8 Å, |Δi|>4): 50; chains: 1; bounding box: 40×24×52 Å

Secondary structure (DSSP, 8-state):
-PPPPPPPHHHHHHHHHHHHHHHHHT-HHHHHHT-EEEEETTEEEEE----GGGEEETTTTEEPHHHHHHHHHHHHH-

Solvent-accessible surface area (backbone atoms only — not comparable to full-atom values): 4909 Å² total; per-residue (Å²): 135,84,77,77,79,80,76,58,69,67,59,56,50,54,51,53,52,52,51,49,52,54,58,51,70,68,36,67,6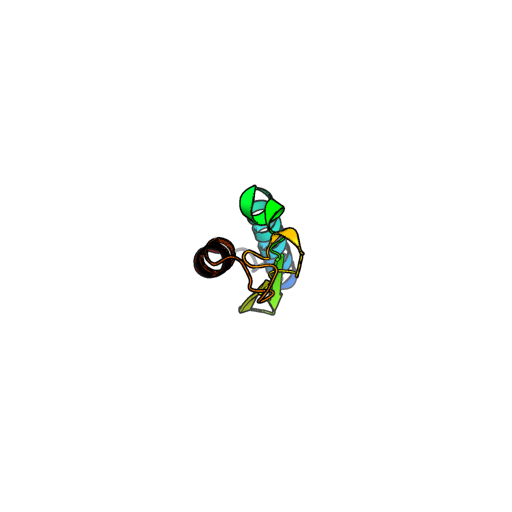6,42,60,72,61,51,55,43,76,50,75,60,88,91,46,76,45,72,42,74,61,90,54,77,91,49,45,63,36,83,89,75,69,33,67,24,67,68,58,55,53,51,51,53,50,54,57,72,75,109

Sequence (78 aa):
MTRPKPEPVQIIKERRDTALKVLIGGIPYVNFLGIRFDRRGDELTAILPFSDKLIGNPFLPAIHGGVTSAFLEITAMI

Nearest PDB structures (foldseek):
  2jug-assembly1_B  TM=3.745E-01  e=8.569E+00  Archangium disciforme
  6hll-assembly1_A  TM=2.422E-01  e=9.166E+00  Homo sapiens

Foldseek 3Di:
DDDDDDDDPVVVVVVVVVVVCVVQVPDVVCVVQVWDWDDDPPDIDIDRDDDQVQQPDPVVSDGDPVSVVVSVVVVVVD